Protein AF-A0A519ZBI3-F1 (afdb_monomer)

Sequence (50 aa):
TAFLSAARARGCRVQVGTDMLFEQIPAYLEYFRLPTTTADVLRSVARLAD

Foldseek 3Di:
DVVVVVCVVVVHDDDDDCLVVLCVQQVVCVVVVHDGDHSVVCVVPDDDDD

Mean predicted aligned error: 4.72 Å

Solvent-accessible surface area (backbone atoms only — not comparable to full-atom values): 3181 Å² total; per-residue (Å²): 105,75,67,59,52,55,39,44,77,72,70,45,89,83,74,65,73,70,64,42,50,36,64,44,50,34,57,50,25,52,75,71,72,44,88,67,67,52,39,68,61,46,62,75,69,58,85,78,84,135

Radius of gyration: 13.56 Å; Cα contacts (8 Å, |Δi|>4): 28; chains: 1; bounding box: 26×28×34 Å

Structure (mmCIF, N/CA/C/O backbone):
data_AF-A0A519ZBI3-F1
#
_entry.id   AF-A0A519ZBI3-F1
#
loop_
_atom_site.group_PDB
_atom_site.id
_atom_site.type_symbol
_atom_site.label_atom_id
_atom_site.label_alt_id
_atom_site.label_comp_id
_atom_site.label_asym_id
_atom_site.label_entity_id
_atom_site.label_seq_id
_atom_site.pdbx_PDB_ins_code
_atom_site.Cartn_x
_atom_site.Cartn_y
_atom_site.Cartn_z
_atom_site.occupancy
_atom_site.B_iso_or_equiv
_atom_site.auth_seq_id
_atom_site.auth_comp_id
_atom_site.auth_asym_id
_atom_site.auth_atom_id
_atom_site.pdbx_PDB_model_num
ATOM 1 N N . THR A 1 1 ? 8.451 6.211 -15.813 1.00 83.62 1 THR A N 1
ATOM 2 C CA . THR A 1 1 ? 9.907 5.994 -15.639 1.00 83.62 1 THR A CA 1
ATOM 3 C C . THR A 1 1 ? 10.346 4.805 -16.482 1.00 83.62 1 THR A C 1
ATOM 5 O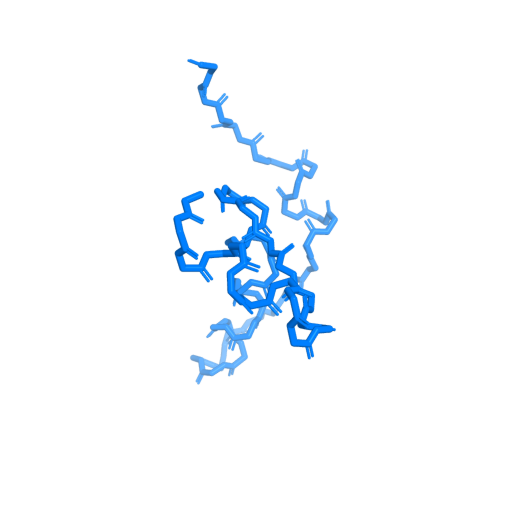 O . THR A 1 1 ? 9.492 3.993 -16.826 1.00 83.62 1 THR A O 1
ATOM 8 N N . ALA A 1 2 ? 11.641 4.677 -16.809 1.00 89.56 2 ALA A N 1
ATOM 9 C CA . ALA A 1 2 ? 12.156 3.592 -17.661 1.00 89.56 2 ALA A CA 1
ATOM 10 C C . ALA A 1 2 ? 11.792 2.184 -17.142 1.00 89.56 2 ALA A C 1
ATOM 12 O O . ALA A 1 2 ? 11.396 1.319 -17.918 1.00 89.56 2 ALA A O 1
ATOM 13 N N . PHE A 1 3 ? 11.828 1.988 -15.820 1.00 88.44 3 PHE A N 1
ATOM 14 C CA . PHE A 1 3 ? 11.437 0.735 -15.170 1.00 88.44 3 PHE A CA 1
ATOM 15 C C . PHE A 1 3 ? 9.969 0.351 -15.432 1.00 88.44 3 PHE A C 1
ATOM 17 O O . PHE A 1 3 ? 9.685 -0.764 -15.863 1.00 88.44 3 PHE A O 1
ATOM 24 N N . LEU A 1 4 ? 9.032 1.291 -15.252 1.00 89.19 4 LEU A N 1
ATOM 25 C CA . LEU A 1 4 ? 7.606 1.038 -15.499 1.00 89.19 4 LEU A CA 1
ATOM 26 C C . LEU A 1 4 ? 7.309 0.789 -16.984 1.00 89.19 4 LEU A C 1
ATOM 28 O O . LEU A 1 4 ? 6.435 -0.014 -17.309 1.00 89.19 4 LEU A O 1
ATOM 32 N N . SER A 1 5 ? 8.047 1.439 -17.888 1.00 90.88 5 SER A N 1
ATOM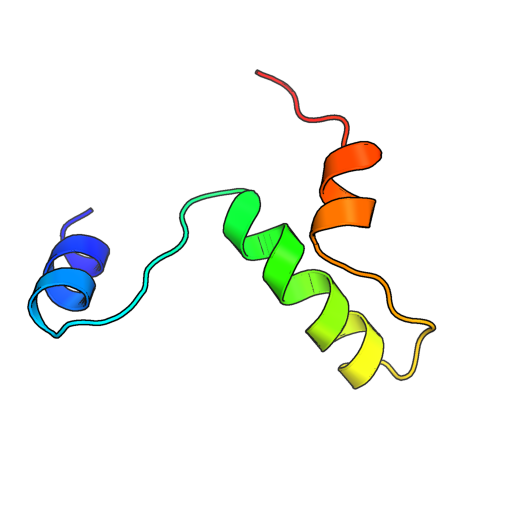 33 C CA . SER A 1 5 ? 7.931 1.196 -19.329 1.00 90.88 5 SER A CA 1
ATOM 34 C C . SER A 1 5 ? 8.382 -0.217 -19.703 1.00 90.88 5 SER A C 1
ATOM 36 O O . SER A 1 5 ? 7.685 -0.900 -20.451 1.00 90.88 5 SER A O 1
ATOM 38 N N . ALA A 1 6 ? 9.496 -0.693 -19.135 1.00 94.69 6 ALA A N 1
ATOM 39 C CA . ALA A 1 6 ? 9.965 -2.063 -19.336 1.00 94.69 6 ALA A CA 1
ATOM 40 C C . ALA A 1 6 ? 8.977 -3.104 -18.776 1.00 94.69 6 ALA A C 1
ATOM 42 O O . ALA A 1 6 ? 8.736 -4.128 -19.414 1.00 94.69 6 ALA A O 1
ATOM 43 N N . ALA A 1 7 ? 8.352 -2.830 -17.625 1.00 91.75 7 ALA A N 1
ATOM 44 C CA . ALA A 1 7 ? 7.308 -3.687 -17.064 1.00 91.75 7 ALA A CA 1
ATOM 45 C C . ALA A 1 7 ? 6.071 -3.757 -17.980 1.00 91.75 7 ALA A C 1
ATOM 47 O O . ALA A 1 7 ? 5.596 -4.850 -18.289 1.00 91.75 7 ALA A O 1
ATOM 48 N N . ARG A 1 8 ? 5.595 -2.611 -18.492 1.00 92.12 8 ARG A N 1
ATOM 49 C CA . ARG A 1 8 ? 4.485 -2.568 -19.462 1.00 92.12 8 ARG A CA 1
ATOM 50 C C . ARG A 1 8 ? 4.804 -3.329 -20.750 1.00 92.12 8 ARG A C 1
ATOM 52 O O . ARG A 1 8 ? 3.950 -4.064 -21.232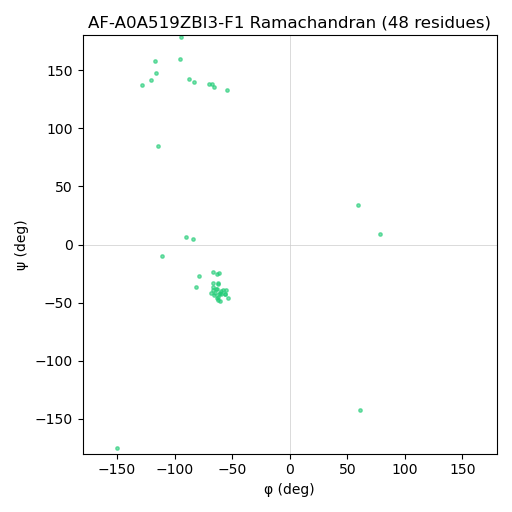 1.00 92.12 8 ARG A O 1
ATOM 59 N N . ALA A 1 9 ? 6.025 -3.207 -21.276 1.00 96.19 9 ALA A N 1
ATOM 60 C CA . ALA A 1 9 ? 6.458 -3.929 -22.478 1.00 96.19 9 ALA A CA 1
ATOM 61 C C . ALA A 1 9 ? 6.431 -5.459 -22.305 1.00 96.19 9 ALA A C 1
ATOM 63 O O . ALA A 1 9 ? 6.291 -6.193 -23.278 1.00 96.19 9 ALA A O 1
ATOM 64 N N . ARG A 1 10 ? 6.525 -5.946 -21.064 1.00 95.62 10 ARG A N 1
ATOM 65 C CA . ARG A 1 10 ? 6.407 -7.370 -20.714 1.00 95.62 10 ARG A CA 1
ATOM 66 C C . ARG A 1 10 ? 4.967 -7.796 -20.401 1.00 95.62 10 ARG A C 1
ATOM 68 O O . ARG A 1 10 ? 4.759 -8.918 -19.954 1.00 95.62 10 ARG A O 1
ATOM 75 N N . GLY A 1 11 ? 3.982 -6.918 -20.602 1.00 94.69 11 GLY A N 1
ATOM 76 C CA . GLY A 1 11 ? 2.572 -7.179 -20.304 1.00 94.69 11 GLY A CA 1
ATOM 77 C C . GLY A 1 11 ? 2.209 -7.071 -18.820 1.00 94.69 11 GLY A C 1
ATOM 78 O O . GLY A 1 11 ? 1.095 -7.428 -18.438 1.00 94.69 11 GLY A O 1
ATOM 79 N N . CYS A 1 12 ? 3.113 -6.576 -17.967 1.00 92.94 12 CYS A N 1
ATOM 80 C CA . CYS A 1 12 ? 2.813 -6.404 -16.551 1.00 92.94 12 CYS A CA 1
ATOM 81 C C . CYS A 1 12 ? 1.811 -5.261 -16.349 1.00 92.94 12 CYS A C 1
ATOM 83 O O . CYS A 1 12 ? 1.949 -4.175 -16.921 1.00 92.94 12 CYS A O 1
ATOM 85 N N . ARG A 1 13 ? 0.840 -5.479 -15.456 1.00 87.31 13 ARG A N 1
ATOM 86 C CA . ARG A 1 13 ? 0.031 -4.387 -14.906 1.00 87.31 13 ARG A CA 1
ATOM 87 C C . ARG A 1 13 ? 0.925 -3.516 -14.027 1.00 87.31 13 ARG A C 1
ATOM 89 O O . ARG A 1 13 ? 1.744 -4.033 -13.273 1.00 87.31 13 ARG A O 1
ATOM 96 N N . VAL A 1 14 ? 0.768 -2.202 -14.133 1.00 85.88 14 VAL A N 1
ATOM 97 C CA . VAL A 1 14 ? 1.495 -1.237 -13.304 1.00 85.88 14 VAL A CA 1
ATOM 98 C 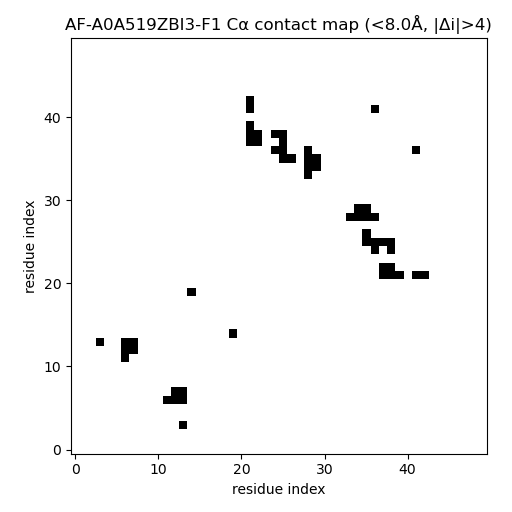C . VAL A 1 14 ? 0.502 -0.272 -12.673 1.00 85.88 14 VAL A C 1
ATOM 100 O O . VAL A 1 14 ? -0.405 0.207 -13.352 1.00 85.88 14 VAL A O 1
ATOM 103 N N . GLN A 1 15 ? 0.700 0.031 -11.396 1.00 81.00 15 GLN A N 1
ATOM 104 C CA . GLN A 1 15 ? 0.025 1.113 -10.684 1.00 81.00 15 GLN A CA 1
ATOM 105 C C . GLN A 1 15 ? 1.061 2.142 -10.253 1.00 81.00 15 GLN A C 1
ATOM 107 O O . GLN A 1 15 ? 2.226 1.811 -10.028 1.00 81.00 15 GLN A O 1
ATOM 112 N N . VAL A 1 16 ? 0.650 3.404 -10.215 1.00 78.94 16 VAL A N 1
ATOM 113 C CA . VAL A 1 16 ? 1.541 4.542 -9.983 1.00 78.94 16 VAL A CA 1
ATOM 114 C C . VAL A 1 16 ? 1.074 5.286 -8.740 1.00 78.94 16 VAL A C 1
ATOM 116 O O . VAL A 1 16 ? -0.123 5.447 -8.532 1.00 78.94 16 VAL A O 1
ATOM 119 N N . GLY A 1 17 ? 2.026 5.767 -7.938 1.00 83.44 17 GLY A N 1
ATOM 12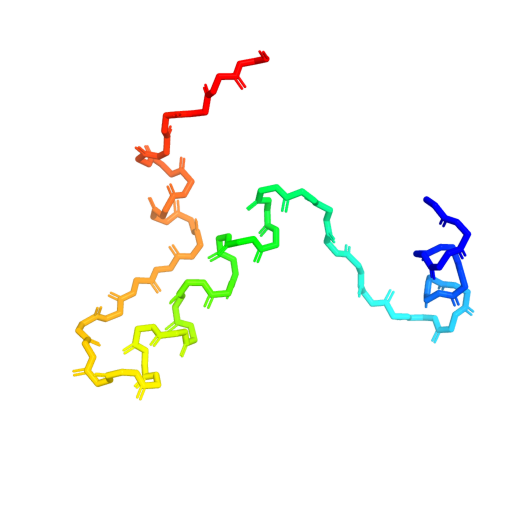0 C CA . GLY A 1 17 ? 1.748 6.675 -6.827 1.00 83.44 17 GLY A CA 1
ATOM 121 C C . GLY A 1 17 ? 0.832 6.072 -5.763 1.00 83.44 17 GLY A C 1
ATOM 122 O O . GLY A 1 17 ? 0.933 4.889 -5.436 1.00 83.44 17 GLY A O 1
ATOM 123 N N . THR A 1 18 ? -0.055 6.903 -5.219 1.00 83.81 18 THR A N 1
ATOM 124 C CA . THR A 1 18 ? -0.930 6.554 -4.092 1.00 83.81 18 THR A CA 1
ATOM 125 C C . THR A 1 18 ? -1.907 5.420 -4.408 1.00 83.81 18 THR A C 1
ATOM 127 O O . THR A 1 18 ? -2.261 4.664 -3.508 1.00 83.81 18 THR A O 1
ATOM 130 N N . ASP A 1 19 ? -2.271 5.210 -5.677 1.00 86.88 19 ASP A N 1
ATOM 131 C CA . ASP A 1 19 ? -3.143 4.093 -6.063 1.00 86.88 19 ASP A CA 1
ATOM 132 C C . ASP A 1 19 ? -2.532 2.725 -5.767 1.00 86.88 19 ASP A C 1
ATOM 134 O O . ASP A 1 19 ? -3.250 1.799 -5.396 1.00 86.88 19 ASP A O 1
ATOM 138 N N . MET A 1 20 ? -1.205 2.599 -5.869 1.00 90.12 20 MET A N 1
ATOM 139 C CA . MET A 1 20 ? -0.515 1.375 -5.463 1.00 90.12 20 MET A CA 1
ATOM 140 C C . MET A 1 20 ? -0.692 1.120 -3.960 1.00 90.12 20 MET A C 1
ATOM 142 O O . MET A 1 20 ? -0.867 -0.023 -3.545 1.00 90.12 20 MET A O 1
ATOM 146 N N . LEU A 1 21 ? -0.675 2.177 -3.143 1.00 90.31 21 LEU A N 1
ATOM 147 C CA . LEU A 1 21 ? -0.804 2.058 -1.691 1.00 90.31 21 LEU A CA 1
ATOM 148 C C . LEU A 1 21 ? -2.198 1.562 -1.296 1.00 90.31 21 LEU A C 1
ATOM 150 O O . LEU A 1 21 ? -2.305 0.724 -0.404 1.00 90.31 21 LEU A O 1
ATOM 154 N N . PHE A 1 22 ? -3.252 2.015 -1.981 1.00 93.81 22 PHE A N 1
ATOM 155 C CA . PHE A 1 22 ? -4.615 1.548 -1.714 1.00 93.81 22 PHE A CA 1
ATOM 156 C C . PHE A 1 22 ? -4.797 0.049 -1.967 1.00 93.81 22 PHE A C 1
ATOM 158 O O . PHE A 1 22 ? -5.526 -0.598 -1.220 1.00 93.81 22 PHE A O 1
ATOM 165 N N . GLU A 1 23 ? -4.099 -0.519 -2.951 1.00 92.50 23 GLU A N 1
ATOM 166 C CA . GLU A 1 23 ? -4.108 -1.970 -3.181 1.00 92.50 23 GLU A CA 1
ATOM 167 C C . GLU A 1 23 ? -3.192 -2.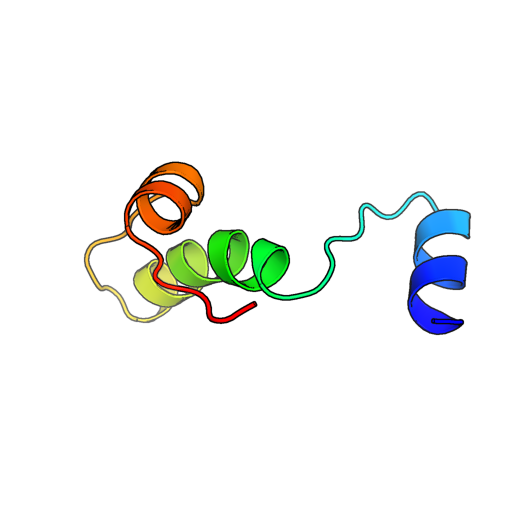739 -2.210 1.00 92.50 23 GLU A C 1
ATOM 169 O O . GLU A 1 23 ? -3.438 -3.907 -1.918 1.00 92.50 23 GLU A O 1
ATOM 174 N N . GLN A 1 24 ? -2.136 -2.108 -1.682 1.00 92.81 24 GLN A N 1
ATOM 175 C CA . GLN A 1 24 ? -1.191 -2.753 -0.758 1.00 92.81 24 GLN A CA 1
ATOM 176 C C . GLN A 1 24 ? -1.674 -2.795 0.696 1.00 92.81 24 GLN A C 1
ATOM 178 O O . GLN A 1 24 ? -1.412 -3.776 1.394 1.00 92.81 24 GLN A O 1
ATOM 183 N N . ILE A 1 25 ? -2.369 -1.756 1.171 1.00 95.25 25 ILE A N 1
ATOM 184 C CA . ILE A 1 25 ? -2.831 -1.656 2.566 1.00 95.25 25 ILE A CA 1
ATOM 185 C C . ILE A 1 25 ? -3.639 -2.893 3.010 1.00 95.25 25 ILE A C 1
ATOM 187 O O . ILE A 1 25 ? -3.322 -3.420 4.078 1.00 95.25 25 ILE A O 1
ATOM 191 N N . PRO A 1 26 ? -4.611 -3.419 2.232 1.00 96.06 26 PRO A N 1
ATOM 192 C CA . PRO A 1 26 ? -5.339 -4.634 2.604 1.00 96.06 26 PRO A CA 1
ATOM 193 C C . PRO A 1 26 ? -4.428 -5.842 2.859 1.00 96.06 26 PRO A C 1
ATOM 195 O O . PRO A 1 26 ? -4.605 -6.541 3.856 1.00 96.06 26 PRO A O 1
ATOM 198 N N . ALA A 1 27 ? -3.414 -6.044 2.009 1.00 94.69 27 ALA A N 1
ATOM 199 C CA . ALA A 1 27 ? -2.456 -7.139 2.158 1.00 94.69 27 ALA A CA 1
ATOM 200 C C . ALA A 1 27 ? -1.588 -6.976 3.417 1.00 94.69 27 ALA A C 1
ATOM 202 O O . ALA A 1 27 ? -1.284 -7.955 4.098 1.00 94.69 27 ALA A O 1
ATOM 203 N N . TYR A 1 28 ? -1.213 -5.742 3.768 1.00 96.56 28 TYR A N 1
ATOM 204 C CA . TYR A 1 28 ? -0.486 -5.477 5.011 1.00 96.56 28 TYR A CA 1
ATOM 205 C C . TYR A 1 28 ? -1.351 -5.702 6.251 1.00 96.56 28 TYR A C 1
AT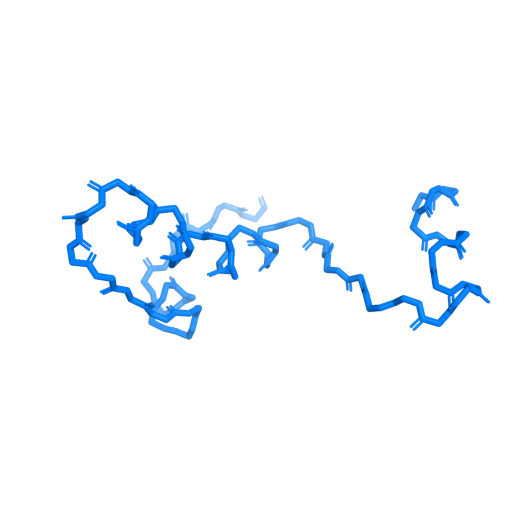OM 207 O O . TYR A 1 28 ? -0.873 -6.300 7.213 1.00 96.56 28 TYR A O 1
ATOM 215 N N . LEU A 1 29 ? -2.616 -5.276 6.237 1.00 97.88 29 LEU A N 1
ATOM 216 C CA . LEU A 1 29 ? -3.540 -5.531 7.347 1.00 97.88 29 LEU A CA 1
ATOM 217 C C . LEU A 1 29 ? -3.715 -7.035 7.583 1.00 97.88 29 LEU A C 1
ATOM 219 O O . LEU A 1 29 ? -3.634 -7.484 8.725 1.00 97.88 29 LEU A O 1
ATOM 223 N N . GLU A 1 30 ? -3.855 -7.815 6.510 1.00 97.12 30 GLU A N 1
ATOM 224 C CA . GLU A 1 30 ? -3.905 -9.276 6.585 1.00 97.12 30 GLU A CA 1
ATOM 225 C C . GLU A 1 30 ? -2.603 -9.870 7.147 1.00 97.12 30 GLU A C 1
ATOM 227 O O . GLU A 1 30 ? -2.647 -10.659 8.094 1.00 97.12 30 GLU A O 1
ATOM 232 N N . TYR A 1 31 ? -1.443 -9.439 6.635 1.00 96.38 31 TYR A N 1
ATOM 233 C CA . TYR A 1 31 ? -0.128 -9.879 7.117 1.00 96.38 31 TYR A CA 1
ATOM 234 C C . TYR A 1 31 ? 0.057 -9.630 8.623 1.00 96.38 31 TYR A C 1
ATOM 236 O O . TYR A 1 31 ? 0.530 -10.506 9.348 1.00 96.38 31 TYR A O 1
ATOM 244 N N . PHE A 1 32 ? -0.371 -8.466 9.118 1.00 97.94 32 PHE A N 1
ATOM 245 C CA . PHE A 1 32 ? -0.303 -8.110 10.539 1.00 97.94 32 PHE A CA 1
ATOM 246 C C . PHE A 1 32 ? -1.480 -8.634 11.373 1.00 97.94 32 PHE A C 1
ATOM 248 O O . PHE A 1 32 ? -1.548 -8.343 12.568 1.00 97.94 32 PHE A O 1
ATOM 255 N N . ARG A 1 33 ? -2.382 -9.433 10.785 1.00 97.31 33 ARG A N 1
ATOM 256 C CA . ARG A 1 33 ? -3.547 -10.036 11.459 1.00 97.31 33 ARG A CA 1
ATOM 257 C C . ARG A 1 33 ? -4.502 -8.991 12.054 1.00 97.31 33 ARG A C 1
ATOM 259 O O . ARG A 1 33 ? -5.120 -9.226 13.093 1.00 97.31 33 ARG A O 1
ATOM 266 N N . LEU A 1 34 ? -4.621 -7.844 11.392 1.00 98.00 34 LEU A N 1
ATOM 267 C CA . LEU A 1 34 ? -5.553 -6.769 11.723 1.00 98.00 34 LEU A CA 1
ATOM 268 C C . LEU A 1 34 ? -6.839 -6.888 10.881 1.00 98.00 34 LEU A C 1
ATOM 270 O O . LEU A 1 34 ? -6.820 -7.516 9.820 1.00 98.00 34 LEU A O 1
ATOM 274 N N . PRO A 1 35 ? -7.962 -6.274 11.307 1.00 97.31 35 PRO A N 1
ATOM 275 C CA . PRO A 1 35 ? -9.134 -6.128 10.448 1.00 97.31 35 PRO A CA 1
ATOM 276 C C . PRO A 1 35 ? -8.761 -5.442 9.128 1.00 97.31 35 PRO A C 1
ATOM 278 O O . PRO A 1 35 ? -8.058 -4.433 9.126 1.00 97.31 35 PRO A O 1
ATOM 281 N N . THR A 1 36 ? -9.220 -6.007 8.011 1.00 97.00 36 THR A N 1
ATOM 282 C CA . THR A 1 36 ? -8.862 -5.546 6.662 1.00 97.00 36 THR A CA 1
ATOM 283 C C . THR A 1 36 ? -9.878 -4.552 6.084 1.00 97.00 36 THR A C 1
ATOM 285 O O . THR A 1 36 ? -10.881 -4.217 6.715 1.00 97.00 36 THR A O 1
ATOM 288 N N . THR A 1 37 ? -9.610 -4.062 4.875 1.00 97.44 37 THR A N 1
ATOM 289 C CA . THR A 1 37 ? -10.441 -3.115 4.119 1.00 97.44 37 THR A CA 1
ATOM 290 C C . THR A 1 37 ? -10.276 -3.342 2.608 1.00 97.44 37 THR A C 1
ATOM 292 O O . THR A 1 37 ? -9.595 -4.277 2.193 1.00 97.44 37 THR A O 1
ATOM 295 N N . THR A 1 38 ? -10.888 -2.502 1.771 1.00 96.38 38 THR A N 1
ATOM 296 C CA . THR A 1 38 ? -10.730 -2.519 0.307 1.00 96.38 38 THR A CA 1
ATOM 297 C C . THR A 1 38 ? -10.102 -1.223 -0.195 1.00 96.38 38 THR A C 1
ATOM 299 O O . THR A 1 38 ? -10.202 -0.177 0.453 1.00 96.38 38 THR A O 1
ATOM 302 N N . ALA A 1 39 ? -9.491 -1.275 -1.379 1.00 93.88 39 ALA A N 1
ATOM 303 C CA . ALA A 1 39 ? -8.940 -0.092 -2.028 1.00 93.88 39 ALA A CA 1
ATOM 304 C C . ALA A 1 39 ? -10.008 0.996 -2.250 1.00 93.88 39 ALA A C 1
ATOM 306 O O . ALA A 1 39 ? -9.736 2.171 -2.020 1.00 93.88 39 ALA A O 1
ATOM 307 N N . ASP A 1 40 ? -11.240 0.622 -2.614 1.00 95.31 40 ASP A N 1
ATOM 308 C CA . ASP A 1 40 ? -12.344 1.572 -2.814 1.00 95.31 40 ASP A CA 1
ATOM 309 C C . ASP A 1 40 ? -12.757 2.289 -1.526 1.00 95.31 40 ASP A C 1
ATOM 311 O O . ASP A 1 40 ? -12.938 3.509 -1.524 1.00 95.31 40 ASP A O 1
ATOM 315 N N . VAL A 1 41 ? -12.827 1.566 -0.402 1.00 97.19 41 VAL A N 1
ATOM 316 C CA . VAL A 1 41 ? -13.087 2.188 0.904 1.00 97.19 41 VAL A CA 1
ATOM 317 C C . VAL A 1 41 ? -11.965 3.162 1.255 1.00 97.19 41 VAL A C 1
ATOM 319 O O . VAL A 1 41 ? -12.246 4.291 1.656 1.00 97.19 41 VAL A O 1
ATOM 322 N N . LEU A 1 42 ? -10.703 2.774 1.054 1.00 95.44 42 LEU A N 1
ATOM 323 C CA . LEU A 1 42 ? -9.562 3.648 1.327 1.00 95.44 42 LEU A CA 1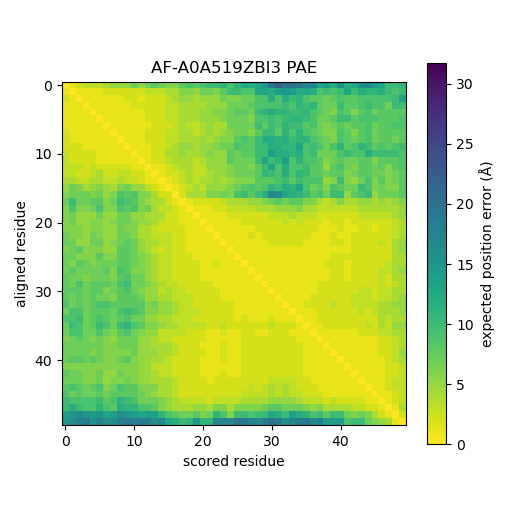
ATOM 324 C C . LEU A 1 42 ? -9.574 4.916 0.464 1.00 95.44 42 LEU A C 1
ATOM 326 O O . LEU A 1 42 ? -9.360 6.003 1.000 1.00 95.44 42 LEU A O 1
ATOM 330 N N . ARG A 1 43 ? -9.891 4.806 -0.833 1.00 93.31 43 ARG A N 1
ATOM 331 C CA . ARG A 1 43 ? -10.049 5.966 -1.729 1.00 93.31 43 ARG A CA 1
ATOM 332 C C . ARG A 1 43 ? -11.141 6.913 -1.240 1.00 93.31 43 ARG A C 1
ATOM 334 O O . ARG A 1 43 ? -10.949 8.122 -1.285 1.00 93.31 43 ARG A O 1
ATOM 341 N N . SER A 1 44 ? -12.254 6.377 -0.734 1.00 95.44 44 SER A N 1
ATOM 342 C CA . SER A 1 44 ? -13.387 7.194 -0.275 1.00 95.44 44 SER A CA 1
ATOM 343 C C . SER A 1 44 ? -13.083 8.053 0.961 1.00 95.44 44 SER A C 1
ATOM 345 O O . SER A 1 44 ? -13.744 9.067 1.178 1.00 95.44 44 SER A O 1
ATOM 347 N N . VAL A 1 45 ? -12.085 7.667 1.766 1.00 95.19 45 VAL A N 1
ATOM 348 C CA . VAL A 1 45 ? -11.726 8.356 3.020 1.00 95.19 45 VAL A CA 1
ATOM 349 C C . VAL A 1 45 ? -10.378 9.079 2.965 1.00 95.19 45 VAL A C 1
ATOM 351 O O . VAL A 1 45 ? -10.042 9.822 3.891 1.00 95.19 45 VAL A O 1
ATOM 354 N N . ALA A 1 46 ? -9.587 8.859 1.913 1.00 93.69 46 ALA A N 1
ATOM 355 C CA . ALA A 1 46 ? -8.259 9.436 1.781 1.00 93.69 46 ALA A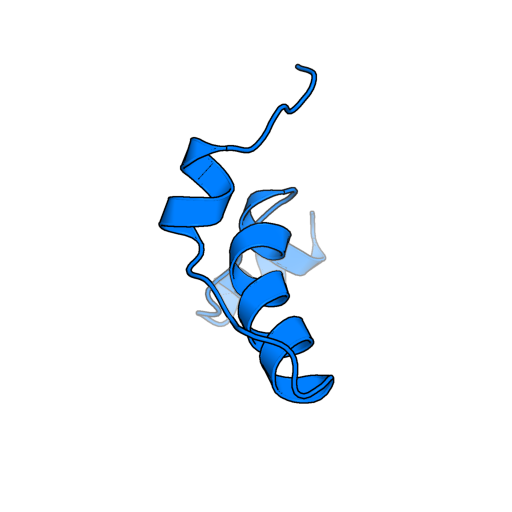 CA 1
ATOM 356 C C . ALA A 1 46 ? -8.314 10.965 1.646 1.00 93.69 46 ALA A C 1
ATOM 358 O O . ALA A 1 46 ? -9.101 11.519 0.884 1.00 93.69 46 ALA A O 1
ATOM 359 N N . ARG A 1 47 ? -7.426 11.653 2.369 1.00 93.31 47 ARG A N 1
ATOM 360 C CA . ARG A 1 47 ? -7.219 13.104 2.267 1.00 93.31 47 ARG A CA 1
ATOM 361 C C . ARG A 1 47 ? -5.824 13.356 1.721 1.00 93.31 47 ARG A C 1
ATOM 363 O O . ARG A 1 47 ? -4.870 13.477 2.485 1.00 93.31 47 ARG A O 1
ATOM 370 N N . LEU A 1 48 ? -5.708 13.335 0.400 1.00 88.00 48 LEU A N 1
ATOM 371 C CA . LEU A 1 48 ? -4.455 13.600 -0.299 1.00 88.00 48 LEU A CA 1
ATOM 372 C C . LEU A 1 48 ? -4.323 15.109 -0.529 1.00 88.00 48 LEU A C 1
ATOM 374 O O . LEU A 1 48 ? -5.325 15.779 -0.763 1.00 88.00 48 LEU A O 1
ATOM 378 N N . ALA A 1 49 ? -3.106 15.635 -0.408 1.00 79.94 49 ALA A N 1
ATOM 379 C CA . ALA A 1 49 ? -2.798 16.984 -0.869 1.00 79.94 49 ALA A CA 1
ATOM 380 C C . ALA A 1 49 ? -2.504 16.931 -2.375 1.00 79.94 49 ALA A C 1
ATOM 382 O O . ALA A 1 49 ? -1.870 15.971 -2.822 1.00 79.94 49 ALA A O 1
ATOM 383 N N . ASP A 1 50 ? -2.989 17.934 -3.109 1.00 65.75 50 ASP A N 1
ATOM 384 C CA . ASP A 1 50 ? -2.705 18.127 -4.539 1.00 65.75 50 ASP A CA 1
ATOM 385 C C . ASP A 1 50 ? -1.230 18.481 -4.798 1.00 65.75 50 ASP A C 1
ATOM 387 O O . ASP A 1 50 ? -0.635 19.221 -3.974 1.00 65.75 50 ASP A O 1
#

pLDDT: mean 91.77, std 6.23, range [65.75, 98.0]

Secondary structure (DSSP, 8-state):
-HHHHHHHHTT-----THHHHHHHHHHHHHHTT-----HHHHHHH-----